Protein AF-A0A6C0AZG7-F1 (afdb_monomer_lite)

Sequence (90 aa):
MANRVEQLKDIQKNALELFERKNADYGDAFAKYGLVGVLMRIEDKIQRCLSITKSGIQLVNDEALEDTLLDLHNYAAMGLMLKRETPQFF

Organism: NCBI:txid1070528

Secondary structure (DSSP, 8-state):
---HHHHHHHHHHHHHHHHHHHHHHHGGGGGTTHHHHHHHHHHHHHHHHHHHHHTT--SSHHHHHHHHHHHHHHHHHHHHHHHHH-TT--

Radius of gyration: 14.95 Å; chains: 1; bounding box: 36×34×35 Å

pLDDT: mean 85.1, std 13.91, range [49.28, 97.44]

InterPro domains:
  IPR011630 Nucleotide modification associated domain 1 [PF07659] (22-81)

Structure (mmCIF, N/CA/C/O backbone):
data_AF-A0A6C0AZG7-F1
#
_entry.id   AF-A0A6C0AZG7-F1
#
loop_
_atom_site.group_PDB
_atom_site.id
_atom_site.type_symbol
_atom_site.label_atom_id
_atom_site.label_alt_id
_atom_site.label_comp_id
_atom_site.label_asym_id
_atom_site.label_entity_id
_atom_site.label_seq_id
_atom_site.pdbx_PDB_ins_code
_atom_site.Cartn_x
_atom_site.Cartn_y
_atom_site.Cartn_z
_atom_site.occupancy
_atom_site.B_iso_or_equiv
_atom_site.auth_seq_id
_atom_site.auth_comp_id
_atom_site.auth_asym_id
_atom_site.auth_atom_id
_atom_site.pdbx_PDB_model_num
ATOM 1 N N . MET A 1 1 ? -13.252 -22.756 11.594 1.00 59.81 1 MET A N 1
ATOM 2 C CA . MET A 1 1 ? -12.159 -21.761 11.509 1.00 59.81 1 MET A CA 1
ATOM 3 C C . MET A 1 1 ? -12.177 -21.171 10.116 1.00 59.81 1 MET A C 1
ATOM 5 O O . MET A 1 1 ? -12.294 -21.938 9.170 1.00 59.81 1 MET A O 1
ATOM 9 N N . ALA A 1 2 ? -12.106 -19.850 9.981 1.00 69.88 2 ALA A N 1
ATOM 10 C CA . ALA A 1 2 ? -11.994 -19.240 8.662 1.00 69.88 2 ALA A CA 1
ATOM 11 C C . ALA A 1 2 ? -10.638 -19.601 8.031 1.00 69.88 2 ALA A C 1
ATOM 13 O O . ALA A 1 2 ? -9.607 -19.565 8.708 1.00 69.88 2 ALA A O 1
ATOM 14 N N . ASN A 1 3 ? -10.646 -19.982 6.754 1.00 92.88 3 ASN A N 1
ATOM 15 C CA . ASN A 1 3 ? -9.433 -20.300 6.013 1.00 92.88 3 ASN A CA 1
ATOM 16 C C . ASN A 1 3 ? -8.652 -19.000 5.759 1.00 92.88 3 ASN A C 1
ATOM 18 O O . ASN A 1 3 ? -9.100 -18.145 5.000 1.00 92.88 3 ASN A O 1
ATOM 22 N N . ARG A 1 4 ? -7.491 -18.843 6.408 1.00 93.31 4 ARG A N 1
ATOM 23 C CA . ARG A 1 4 ? -6.666 -17.626 6.308 1.00 93.31 4 ARG A CA 1
ATOM 24 C C . ARG A 1 4 ? -6.185 -17.344 4.887 1.00 93.31 4 ARG A C 1
ATOM 26 O O . ARG A 1 4 ? -6.023 -16.183 4.534 1.00 93.31 4 ARG A O 1
ATOM 33 N N . VAL A 1 5 ? -5.986 -18.386 4.080 1.00 95.81 5 VAL A N 1
ATOM 34 C CA . VAL A 1 5 ? -5.595 -18.232 2.675 1.00 95.81 5 VAL A CA 1
ATOM 35 C C . VAL A 1 5 ? -6.740 -17.631 1.866 1.00 95.81 5 VAL A C 1
ATOM 37 O O . VAL A 1 5 ? -6.501 -16.711 1.096 1.00 95.81 5 VAL A O 1
ATOM 40 N N . GLU A 1 6 ? -7.976 -18.091 2.074 1.00 96.38 6 GLU A N 1
ATOM 41 C CA . GLU A 1 6 ? -9.144 -17.519 1.386 1.00 96.38 6 GLU A CA 1
ATOM 42 C C . GLU A 1 6 ? -9.397 -16.072 1.819 1.00 96.38 6 GLU A C 1
ATOM 44 O O . GLU A 1 6 ? -9.577 -15.212 0.968 1.00 96.38 6 GLU A O 1
ATOM 49 N N . GLN A 1 7 ? -9.265 -15.762 3.114 1.00 95.12 7 GLN A N 1
ATOM 50 C CA . GLN A 1 7 ? -9.346 -14.374 3.591 1.00 95.12 7 GLN A CA 1
ATOM 51 C C . GLN A 1 7 ? -8.314 -13.465 2.914 1.00 95.12 7 GLN A C 1
ATOM 53 O O . GLN A 1 7 ? -8.639 -12.357 2.499 1.00 95.12 7 GLN A O 1
ATOM 58 N N . LEU A 1 8 ? -7.063 -13.924 2.794 1.00 96.19 8 LEU A N 1
ATOM 59 C CA . LEU A 1 8 ? -6.022 -13.144 2.132 1.00 96.19 8 LEU A CA 1
ATOM 60 C C . LEU A 1 8 ? -6.303 -12.975 0.632 1.00 96.19 8 LEU A C 1
ATOM 62 O O . LEU A 1 8 ? -6.062 -11.892 0.107 1.00 96.19 8 LEU A O 1
ATOM 66 N N . LYS A 1 9 ? -6.823 -14.004 -0.048 1.00 96.81 9 LYS A N 1
ATOM 67 C CA . LYS A 1 9 ? -7.217 -13.911 -1.463 1.00 96.81 9 LYS A CA 1
ATOM 68 C C . LYS A 1 9 ? -8.321 -12.879 -1.679 1.00 96.81 9 LYS A C 1
ATOM 70 O O . LYS A 1 9 ? -8.211 -12.081 -2.604 1.00 96.81 9 LYS A O 1
ATOM 75 N N . ASP A 1 10 ? -9.337 -12.867 -0.820 1.00 96.69 10 ASP A N 1
ATOM 76 C CA . ASP A 1 10 ? -10.420 -11.882 -0.894 1.00 96.69 10 ASP A CA 1
ATOM 77 C C . ASP A 1 10 ? -9.881 -10.457 -0.699 1.00 96.69 10 ASP A C 1
ATOM 79 O O . ASP A 1 10 ? -10.189 -9.560 -1.483 1.00 96.69 10 ASP A O 1
ATOM 83 N N . ILE A 1 11 ? -8.986 -10.256 0.276 1.00 96.75 11 ILE A N 1
ATOM 84 C CA . ILE A 1 11 ? -8.315 -8.964 0.495 1.00 96.75 11 ILE A CA 1
ATOM 85 C C . ILE A 1 11 ? -7.487 -8.555 -0.730 1.00 96.75 11 ILE A C 1
ATOM 87 O O . ILE A 1 11 ? -7.560 -7.407 -1.160 1.00 96.75 11 ILE A O 1
ATOM 91 N N . GLN A 1 12 ? -6.713 -9.476 -1.311 1.00 97.44 12 GLN A N 1
ATOM 92 C CA . GLN A 1 12 ? -5.906 -9.210 -2.506 1.00 97.44 12 GLN A CA 1
ATOM 93 C C . GLN A 1 12 ? -6.769 -8.839 -3.712 1.00 97.44 12 GLN A C 1
ATOM 95 O O . GLN A 1 12 ? -6.396 -7.951 -4.475 1.00 97.44 12 GLN A O 1
ATOM 100 N N . LYS A 1 13 ? -7.928 -9.486 -3.871 1.00 97.44 13 LYS A N 1
ATOM 101 C CA . LYS A 1 13 ? -8.895 -9.145 -4.914 1.00 97.44 13 LYS A CA 1
ATOM 102 C C . LYS A 1 13 ? -9.410 -7.715 -4.734 1.00 97.44 13 LYS A C 1
ATOM 104 O O . LYS A 1 13 ? -9.327 -6.925 -5.669 1.00 97.44 13 LYS A O 1
ATOM 109 N N . ASN A 1 14 ? -9.853 -7.359 -3.529 1.00 96.31 14 ASN A N 1
ATOM 110 C CA . ASN A 1 14 ? -10.332 -6.006 -3.227 1.00 96.31 14 ASN A CA 1
ATOM 111 C C . ASN A 1 14 ? -9.227 -4.954 -3.421 1.00 96.31 14 ASN A C 1
ATOM 113 O O . ASN A 1 14 ? -9.468 -3.873 -3.958 1.00 96.31 14 ASN A O 1
ATOM 117 N N . ALA A 1 15 ? -7.999 -5.272 -3.006 1.00 97.12 15 ALA A N 1
ATOM 118 C CA . ALA A 1 15 ? -6.845 -4.401 -3.183 1.00 97.12 15 ALA A CA 1
ATOM 119 C C . ALA A 1 15 ? -6.524 -4.179 -4.671 1.00 97.12 15 ALA A C 1
ATOM 121 O O . ALA A 1 15 ? -6.258 -3.042 -5.065 1.00 97.12 15 ALA A O 1
ATOM 122 N N . LEU A 1 16 ? -6.613 -5.222 -5.504 1.00 97.19 16 LEU A N 1
ATOM 123 C CA . LEU A 1 16 ? -6.432 -5.113 -6.951 1.00 97.19 16 LEU A CA 1
ATOM 124 C C . LEU A 1 16 ? -7.503 -4.218 -7.587 1.00 97.19 16 LEU A C 1
ATOM 126 O O . LEU A 1 16 ? -7.147 -3.281 -8.293 1.00 97.19 16 LEU A O 1
ATOM 130 N N . GLU A 1 17 ? -8.784 -4.434 -7.280 1.00 96.62 17 GLU A N 1
ATOM 131 C CA . GLU A 1 17 ? -9.884 -3.593 -7.786 1.00 96.62 17 GLU A CA 1
ATOM 132 C C . GLU A 1 17 ? -9.699 -2.115 -7.380 1.00 96.62 17 GLU A C 1
ATOM 134 O O . GLU A 1 17 ? -9.901 -1.192 -8.176 1.00 96.62 17 GLU A O 1
ATOM 139 N N . LEU A 1 18 ? -9.254 -1.870 -6.141 1.00 94.94 18 LEU A N 1
ATOM 140 C CA . LEU A 1 18 ? -8.923 -0.531 -5.654 1.00 94.94 18 LEU A CA 1
ATOM 141 C C . LEU A 1 18 ? -7.744 0.088 -6.419 1.00 94.94 18 LEU A C 1
ATOM 143 O O . LEU A 1 18 ? -7.785 1.280 -6.738 1.00 94.94 18 LEU A O 1
ATOM 147 N N . PHE A 1 19 ? -6.696 -0.696 -6.681 1.00 95.38 19 PHE A N 1
ATOM 148 C CA . PHE A 1 19 ? -5.534 -0.257 -7.449 1.00 95.38 19 PHE A CA 1
ATOM 149 C C . PHE A 1 19 ? -5.929 0.094 -8.881 1.00 95.38 19 PHE A C 1
ATOM 151 O O . PHE A 1 19 ? -5.602 1.188 -9.324 1.00 95.38 19 PHE A O 1
ATOM 158 N N . GLU A 1 20 ? -6.673 -0.769 -9.575 1.00 95.31 20 GLU A N 1
ATOM 159 C CA . GLU A 1 20 ? -7.130 -0.533 -10.950 1.00 95.31 20 GLU A CA 1
ATOM 160 C C . GLU A 1 20 ? -7.909 0.778 -11.064 1.00 95.31 20 GLU A C 1
ATOM 162 O O . GLU A 1 20 ? -7.601 1.607 -11.921 1.00 95.31 20 GLU A O 1
ATOM 167 N N . ARG A 1 21 ? -8.857 1.011 -10.147 1.00 94.62 21 ARG A N 1
ATOM 168 C CA . ARG A 1 21 ? -9.628 2.258 -10.094 1.00 94.62 21 ARG A CA 1
ATOM 169 C C . ARG A 1 21 ? -8.723 3.478 -9.901 1.00 94.62 21 ARG A C 1
ATOM 171 O O . ARG A 1 21 ? -8.782 4.414 -10.689 1.00 94.62 21 ARG A O 1
ATOM 178 N N . LYS A 1 22 ? -7.846 3.458 -8.891 1.00 90.94 22 LYS A N 1
ATOM 179 C CA . LYS A 1 22 ? -6.941 4.589 -8.610 1.00 90.94 22 LYS A CA 1
ATOM 180 C C . LYS A 1 22 ? -5.924 4.813 -9.729 1.00 90.94 22 LYS A C 1
ATOM 182 O O . LYS A 1 22 ? -5.590 5.954 -10.030 1.00 90.94 22 LYS A O 1
ATOM 187 N N . ASN A 1 23 ? -5.425 3.747 -10.342 1.00 91.75 23 ASN A N 1
ATOM 1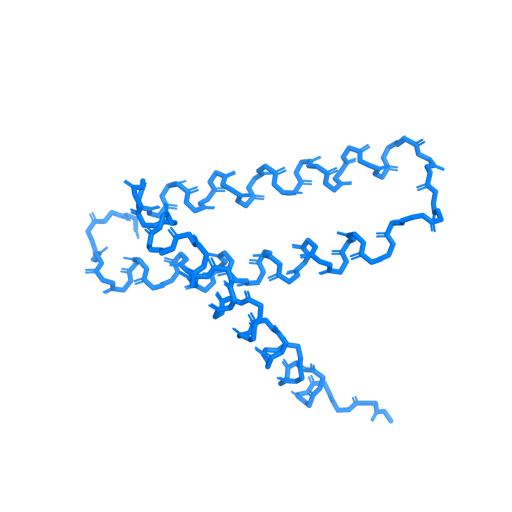88 C CA . ASN A 1 23 ? -4.472 3.838 -11.437 1.00 91.75 23 ASN A CA 1
ATOM 189 C C . ASN A 1 23 ? -5.136 4.370 -12.714 1.00 91.75 23 ASN A C 1
ATOM 191 O O . ASN A 1 23 ? -4.497 5.096 -13.466 1.00 91.75 23 ASN A O 1
ATOM 195 N N . ALA A 1 24 ? -6.422 4.091 -12.942 1.00 90.75 24 ALA A N 1
ATOM 196 C CA . ALA A 1 24 ? -7.180 4.737 -14.010 1.00 90.75 24 ALA A CA 1
ATOM 197 C C . ALA A 1 24 ? -7.333 6.254 -13.777 1.00 90.75 24 ALA A C 1
ATOM 199 O O . ALA A 1 24 ? -7.221 7.028 -14.726 1.00 90.75 24 ALA A O 1
ATOM 200 N N . ASP A 1 25 ? -7.526 6.679 -12.522 1.00 87.25 25 ASP A N 1
ATOM 201 C CA . ASP A 1 25 ? -7.701 8.094 -12.162 1.00 87.25 25 ASP A CA 1
ATOM 202 C C . ASP A 1 25 ? -6.388 8.901 -12.202 1.00 87.25 25 ASP A C 1
ATOM 204 O O . ASP A 1 25 ? -6.378 10.065 -12.610 1.00 87.25 25 ASP A O 1
ATOM 208 N N . TYR A 1 26 ? -5.275 8.307 -11.756 1.00 83.00 26 TYR A N 1
ATOM 209 C CA . TYR A 1 26 ? -4.003 9.013 -11.540 1.00 83.00 26 TYR A CA 1
ATOM 210 C C . TYR A 1 26 ? -2.852 8.553 -12.450 1.00 83.00 26 TYR A C 1
ATOM 212 O O . TYR A 1 26 ? -1.804 9.206 -12.469 1.00 83.00 26 TYR A O 1
ATOM 220 N N . GLY A 1 27 ? -3.016 7.456 -13.194 1.00 84.38 27 GLY A N 1
ATOM 221 C CA . GLY A 1 27 ? -1.942 6.798 -13.944 1.00 84.38 27 GLY A CA 1
ATOM 222 C C . GLY A 1 27 ? -0.770 6.369 -13.053 1.00 84.38 27 GLY A C 1
ATOM 223 O O . GLY A 1 27 ? -0.889 6.286 -11.828 1.00 84.38 27 GLY A O 1
ATOM 224 N N . ASP A 1 28 ? 0.412 6.221 -13.658 1.00 85.19 28 ASP A N 1
ATOM 225 C CA . ASP A 1 28 ? 1.681 5.894 -12.981 1.00 85.19 28 ASP A CA 1
ATOM 226 C C . ASP A 1 28 ? 2.237 7.034 -12.097 1.00 85.19 28 ASP A C 1
ATOM 228 O O . ASP A 1 28 ? 3.445 7.179 -11.890 1.00 85.19 28 ASP A O 1
ATOM 232 N N . ALA A 1 29 ? 1.376 7.872 -11.515 1.00 86.06 29 ALA A N 1
ATOM 233 C CA . ALA A 1 29 ? 1.782 8.939 -10.606 1.00 86.06 29 ALA A CA 1
ATOM 234 C C . ALA A 1 29 ? 2.603 8.425 -9.407 1.00 86.06 29 ALA A C 1
ATOM 236 O O . ALA A 1 29 ? 3.426 9.169 -8.867 1.00 86.06 29 ALA A O 1
ATOM 237 N N . PHE A 1 30 ? 2.413 7.163 -8.999 1.00 84.19 30 PHE A N 1
ATOM 238 C CA . PHE A 1 30 ? 3.191 6.534 -7.928 1.00 84.19 30 PHE A CA 1
ATOM 239 C C . PHE A 1 30 ? 4.664 6.302 -8.313 1.00 84.19 30 PHE A C 1
ATOM 241 O O . PHE A 1 30 ? 5.526 6.326 -7.436 1.00 84.19 30 PHE A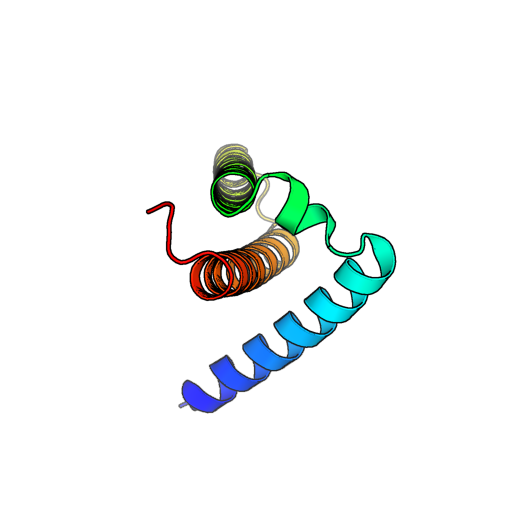 O 1
ATOM 248 N N . ALA A 1 31 ? 4.972 6.146 -9.605 1.00 86.75 31 ALA A N 1
ATOM 249 C CA . ALA A 1 31 ? 6.321 5.898 -10.110 1.00 86.75 31 ALA A CA 1
ATOM 250 C C . ALA A 1 31 ? 7.180 7.171 -10.206 1.00 86.75 31 ALA A C 1
ATOM 252 O O . ALA A 1 31 ? 8.406 7.090 -10.265 1.00 86.75 31 ALA A O 1
ATOM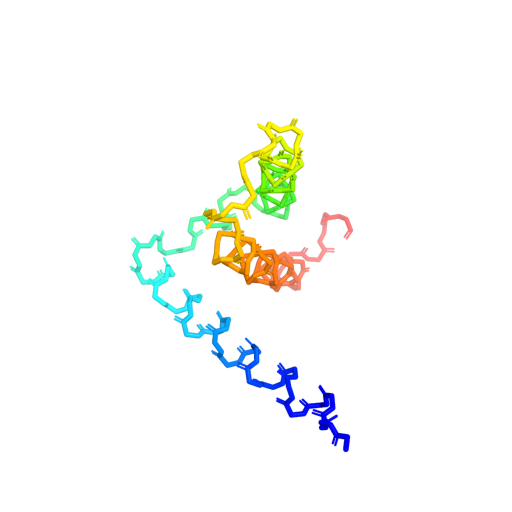 253 N N . LYS A 1 32 ? 6.560 8.362 -10.174 1.00 86.62 32 LYS A N 1
ATOM 254 C CA . LYS A 1 32 ? 7.218 9.661 -10.421 1.00 86.62 32 LYS A CA 1
ATOM 255 C C . LYS A 1 32 ? 8.480 9.905 -9.583 1.00 86.62 32 LYS A C 1
ATOM 257 O O . LYS A 1 32 ? 9.424 10.522 -10.066 1.00 86.62 32 LYS A O 1
ATOM 262 N N . TYR A 1 33 ? 8.480 9.459 -8.330 1.00 86.31 33 TYR A N 1
ATOM 263 C CA . TYR A 1 33 ? 9.601 9.625 -7.394 1.00 86.31 33 TYR A CA 1
ATOM 264 C C . TYR A 1 33 ? 10.281 8.288 -7.056 1.00 86.31 33 TYR A C 1
ATOM 266 O O . TYR A 1 33 ? 10.998 8.182 -6.058 1.00 86.31 33 TYR A O 1
ATOM 274 N N . GLY A 1 34 ? 10.036 7.258 -7.870 1.00 89.44 34 GLY A N 1
ATOM 275 C CA . GLY A 1 34 ? 10.546 5.909 -7.664 1.00 89.44 34 GLY A CA 1
ATOM 276 C C . GLY A 1 34 ? 10.134 5.301 -6.320 1.00 89.44 34 GLY A C 1
ATOM 277 O O . GLY A 1 34 ? 9.168 5.720 -5.676 1.00 89.44 34 GLY A O 1
ATOM 278 N N . LEU A 1 35 ? 10.908 4.307 -5.877 1.00 91.31 35 LEU A N 1
ATOM 279 C CA . LEU A 1 35 ? 10.673 3.589 -4.622 1.00 91.31 35 LEU A CA 1
ATOM 280 C C . LEU A 1 35 ? 10.622 4.525 -3.401 1.00 91.31 35 LEU A C 1
ATOM 282 O O . LEU A 1 35 ? 9.791 4.333 -2.517 1.00 91.31 35 LEU A O 1
ATOM 286 N N . VAL A 1 36 ? 11.460 5.567 -3.368 1.00 91.31 36 VAL A N 1
ATOM 287 C CA . VAL A 1 36 ? 11.486 6.552 -2.270 1.00 91.31 36 VAL A CA 1
ATOM 288 C C . VAL A 1 36 ? 10.141 7.269 -2.139 1.00 91.31 36 VAL A C 1
ATOM 290 O O . VAL A 1 36 ? 9.627 7.410 -1.031 1.00 91.31 36 VAL A O 1
ATOM 293 N N . GLY A 1 37 ? 9.530 7.658 -3.261 1.00 92.19 37 GLY A N 1
ATOM 294 C CA . GLY A 1 37 ? 8.196 8.257 -3.262 1.00 92.19 37 GLY A CA 1
ATOM 295 C C . GLY A 1 37 ? 7.131 7.348 -2.661 1.00 92.19 37 GLY A C 1
ATOM 296 O O . GLY A 1 37 ? 6.294 7.805 -1.885 1.00 92.19 37 GLY A O 1
ATOM 297 N N . VAL A 1 38 ? 7.183 6.055 -2.982 1.00 93.94 38 VAL A N 1
ATOM 298 C CA . VAL A 1 38 ? 6.266 5.056 -2.420 1.00 93.94 38 VAL A CA 1
ATOM 299 C C . VAL A 1 38 ? 6.467 4.906 -0.908 1.00 93.94 38 VAL A C 1
ATOM 301 O O . VAL A 1 38 ? 5.486 4.905 -0.166 1.00 93.94 38 VAL A O 1
ATOM 304 N N . LEU A 1 39 ? 7.716 4.847 -0.434 1.00 94.25 39 LEU A N 1
ATOM 305 C CA . LEU A 1 39 ? 8.025 4.757 1.000 1.00 94.25 39 LEU A CA 1
ATOM 306 C C . LEU A 1 39 ? 7.527 5.980 1.781 1.00 94.25 39 LEU A C 1
ATOM 308 O O . LEU A 1 39 ? 6.932 5.818 2.844 1.00 94.25 39 LEU A O 1
ATOM 312 N N . MET A 1 40 ? 7.683 7.188 1.233 1.00 94.00 40 MET A N 1
ATOM 313 C CA . MET A 1 40 ? 7.124 8.401 1.842 1.00 94.00 40 MET A CA 1
ATOM 314 C C . MET A 1 40 ? 5.594 8.342 1.953 1.00 94.00 40 MET A C 1
ATOM 316 O O . MET A 1 40 ? 5.027 8.715 2.974 1.00 94.00 40 MET A O 1
ATOM 320 N N . ARG A 1 41 ? 4.898 7.827 0.929 1.00 93.25 41 ARG A N 1
ATOM 321 C CA . ARG A 1 41 ? 3.432 7.678 0.978 1.00 93.25 41 ARG A CA 1
ATOM 322 C C . ARG A 1 41 ? 2.978 6.665 2.028 1.00 93.25 41 ARG A C 1
ATOM 324 O O . ARG A 1 41 ? 1.932 6.868 2.646 1.00 93.25 41 ARG A O 1
ATOM 331 N N . ILE A 1 42 ? 3.751 5.598 2.231 1.00 95.19 42 ILE A N 1
ATOM 332 C CA . ILE A 1 42 ? 3.536 4.635 3.319 1.00 95.19 42 ILE A CA 1
ATOM 333 C C . ILE A 1 42 ? 3.666 5.336 4.674 1.00 95.19 42 ILE A C 1
ATOM 335 O O . ILE A 1 42 ? 2.775 5.204 5.514 1.00 95.19 42 ILE A O 1
ATOM 339 N N . GLU A 1 43 ? 4.733 6.112 4.871 1.00 94.75 43 GLU A N 1
ATOM 340 C CA . GLU A 1 43 ? 4.956 6.874 6.102 1.00 94.75 43 GLU A CA 1
ATOM 341 C C . GLU A 1 43 ? 3.792 7.833 6.393 1.00 94.75 43 GLU A C 1
ATOM 343 O O . GLU A 1 43 ? 3.200 7.754 7.472 1.00 94.75 43 GLU A O 1
ATOM 348 N N . ASP A 1 44 ? 3.389 8.657 5.420 1.00 92.12 44 ASP A N 1
ATOM 349 C CA . ASP A 1 44 ? 2.271 9.603 5.556 1.00 92.12 44 ASP A CA 1
ATOM 350 C C . ASP A 1 44 ? 0.974 8.915 6.015 1.00 92.12 44 ASP A C 1
ATOM 352 O O . ASP A 1 44 ? 0.231 9.427 6.862 1.00 92.12 44 ASP A O 1
ATOM 356 N N . LYS A 1 45 ? 0.684 7.736 5.452 1.00 90.75 45 LYS A N 1
ATOM 357 C CA . LYS A 1 45 ? -0.513 6.950 5.775 1.00 90.75 45 LYS A CA 1
ATOM 358 C C . LYS A 1 45 ? -0.452 6.375 7.187 1.00 90.75 45 LYS A C 1
ATOM 360 O O . LYS A 1 45 ? -1.431 6.493 7.924 1.00 90.75 45 LYS A O 1
ATOM 365 N N . ILE A 1 46 ? 0.696 5.832 7.590 1.00 90.88 46 ILE A N 1
ATOM 366 C CA . ILE A 1 46 ? 0.910 5.328 8.952 1.00 90.88 46 ILE A CA 1
ATOM 367 C C . ILE A 1 46 ? 0.766 6.463 9.971 1.00 90.88 46 ILE A C 1
ATOM 369 O O . ILE A 1 46 ? 0.036 6.313 10.952 1.00 90.88 46 ILE A O 1
ATOM 373 N N . GLN A 1 47 ? 1.402 7.615 9.734 1.00 88.75 47 GLN A N 1
ATOM 374 C CA . GLN A 1 47 ? 1.324 8.759 10.647 1.00 88.75 47 GLN A CA 1
ATOM 375 C C . GLN A 1 47 ? -0.111 9.268 10.807 1.00 88.75 47 GLN A C 1
ATOM 377 O O . GLN A 1 47 ? -0.535 9.584 11.921 1.00 88.75 47 GLN A O 1
ATOM 382 N N . ARG A 1 48 ? -0.901 9.282 9.724 1.00 84.00 48 ARG A N 1
ATOM 383 C CA . ARG A 1 48 ? -2.324 9.637 9.788 1.00 84.00 48 ARG A CA 1
ATOM 384 C C . ARG A 1 48 ? -3.115 8.680 10.677 1.00 84.00 48 ARG A C 1
ATOM 386 O O . ARG A 1 48 ? -3.851 9.155 11.541 1.00 84.00 48 ARG A O 1
ATOM 393 N N . CYS A 1 49 ? -2.938 7.368 10.513 1.00 81.81 49 CYS A N 1
ATOM 394 C CA . CYS A 1 49 ? -3.584 6.382 11.383 1.00 81.81 49 CYS A CA 1
ATOM 395 C C . CYS A 1 49 ? -3.206 6.596 12.849 1.00 81.81 49 CYS A C 1
ATOM 397 O O . CYS A 1 49 ? -4.084 6.687 13.701 1.00 81.81 49 CYS A O 1
ATOM 399 N N . LEU A 1 50 ? -1.913 6.754 13.144 1.00 80.88 50 LEU A N 1
ATOM 400 C CA . LEU A 1 50 ? -1.431 6.962 14.511 1.00 80.88 50 LEU A CA 1
ATOM 401 C C . LEU A 1 50 ? -1.954 8.263 15.135 1.00 80.88 50 LEU A C 1
ATOM 403 O O . L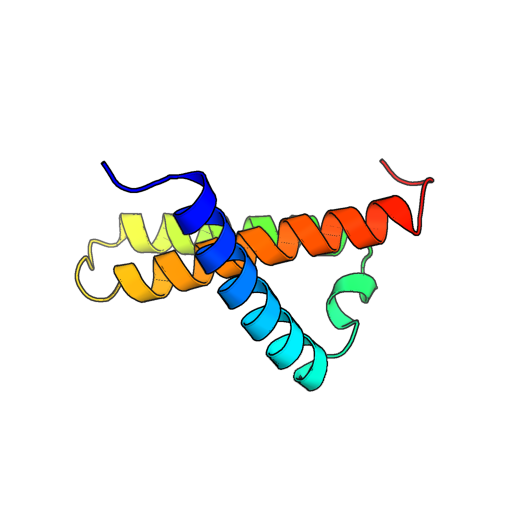EU A 1 50 ? -2.202 8.305 16.342 1.00 80.88 50 LEU A O 1
ATOM 407 N N . SER A 1 51 ? -2.130 9.321 14.339 1.00 73.94 51 SER A N 1
ATOM 408 C CA . SER A 1 51 ? -2.706 10.579 14.815 1.00 73.94 51 SER A CA 1
ATOM 409 C C . SER A 1 51 ? -4.186 10.436 15.168 1.00 73.94 51 SER A C 1
ATOM 411 O O . SER A 1 51 ? -4.610 10.979 16.185 1.00 73.94 51 SER A O 1
ATOM 413 N N . ILE A 1 52 ? -4.963 9.703 14.367 1.00 67.38 52 ILE A N 1
ATOM 414 C CA . ILE A 1 52 ? -6.393 9.464 14.617 1.00 67.38 52 ILE A CA 1
ATOM 415 C C . ILE A 1 52 ? -6.587 8.664 15.914 1.00 67.38 52 ILE A C 1
ATOM 417 O O . ILE A 1 52 ? -7.425 9.023 16.744 1.00 67.38 52 ILE A O 1
ATOM 421 N N . THR A 1 53 ? -5.756 7.644 16.154 1.00 60.44 53 THR A N 1
ATOM 422 C CA . THR A 1 53 ? -5.830 6.807 17.364 1.00 60.44 53 THR A CA 1
ATOM 423 C C . THR A 1 53 ? -5.567 7.595 18.656 1.00 60.44 53 THR A C 1
ATOM 425 O O . THR A 1 53 ? -6.086 7.235 19.710 1.00 60.44 53 THR A O 1
ATOM 428 N N . LYS A 1 54 ? -4.803 8.697 18.601 1.00 60.59 54 LYS A N 1
ATOM 429 C CA . LYS A 1 54 ? -4.525 9.557 19.769 1.00 60.59 54 LYS A CA 1
ATOM 430 C C . LYS A 1 54 ? -5.676 10.503 20.132 1.00 60.59 54 LYS A C 1
ATOM 432 O O . LYS A 1 54 ? -5.732 10.954 21.272 1.00 60.59 54 LYS A O 1
ATOM 437 N N . SER A 1 55 ? -6.581 10.807 19.201 1.00 60.59 55 SER A N 1
ATOM 438 C CA . SER A 1 55 ? -7.641 11.812 19.383 1.00 60.59 55 SER A CA 1
ATOM 439 C C . SER A 1 55 ? -8.960 11.261 19.954 1.00 60.59 55 SER A C 1
ATOM 441 O O . SER A 1 55 ? -9.896 12.030 20.144 1.00 60.59 55 SER A O 1
ATOM 443 N N . GLY A 1 56 ? -9.056 9.959 20.258 1.00 54.50 56 GLY A N 1
ATOM 444 C CA . GLY A 1 56 ? -10.176 9.374 21.020 1.00 54.50 56 GLY A CA 1
ATOM 445 C C . GLY A 1 56 ? -11.526 9.255 20.292 1.00 54.50 56 GLY A C 1
ATOM 446 O O . GLY A 1 56 ? -12.515 8.865 20.907 1.00 54.50 56 GLY A O 1
ATOM 447 N N . ILE A 1 57 ? -11.602 9.556 18.992 1.00 55.03 57 ILE A N 1
ATOM 448 C CA . ILE A 1 57 ? -12.835 9.437 18.195 1.00 55.03 57 ILE A CA 1
ATOM 449 C C . ILE A 1 57 ? -12.919 8.005 17.666 1.00 55.03 57 ILE A C 1
ATOM 451 O O . ILE A 1 57 ? -12.317 7.695 16.652 1.00 55.03 57 ILE A O 1
ATOM 455 N N . GLN A 1 58 ? -13.607 7.112 18.374 1.00 54.69 58 GLN A N 1
ATOM 456 C CA . GLN A 1 58 ? -13.517 5.658 18.160 1.00 54.69 58 GLN A CA 1
ATOM 457 C C . GLN A 1 58 ? -14.591 5.073 17.215 1.00 54.69 58 GLN A C 1
ATOM 459 O O . GLN A 1 58 ? -14.571 3.881 16.948 1.00 54.69 58 GLN A O 1
ATOM 464 N N . LEU A 1 59 ? -15.515 5.889 16.690 1.00 49.28 59 LEU A N 1
ATOM 465 C CA . LEU A 1 59 ? -16.709 5.413 15.960 1.00 49.28 59 LEU A CA 1
ATOM 466 C C . LEU A 1 59 ? -16.673 5.597 14.430 1.00 49.28 59 LEU A C 1
ATOM 468 O O . LEU A 1 59 ? -17.523 5.045 13.745 1.00 49.28 59 LEU A O 1
ATOM 472 N N . VAL A 1 60 ? -15.704 6.342 13.885 1.00 52.12 60 VAL A N 1
ATOM 473 C CA . VAL A 1 60 ? -15.562 6.607 12.429 1.00 52.12 60 VAL A CA 1
ATOM 474 C C . VAL A 1 60 ? -14.315 5.901 11.848 1.00 52.12 60 VAL A C 1
ATOM 476 O O . VAL A 1 60 ? -13.943 6.102 10.698 1.00 52.12 60 VAL A O 1
ATOM 479 N N . ASN A 1 61 ? -13.636 5.069 12.647 1.00 59.66 61 ASN A N 1
ATOM 480 C CA . ASN A 1 61 ? -12.257 4.649 12.372 1.00 59.66 61 ASN A CA 1
ATOM 481 C C . ASN A 1 61 ? -12.092 3.297 11.683 1.00 59.66 61 ASN A C 1
ATOM 483 O O . ASN A 1 61 ? -11.024 3.083 11.123 1.00 59.66 61 ASN A O 1
ATOM 487 N N . ASP A 1 62 ? -13.072 2.395 11.726 1.00 65.81 62 ASP A N 1
ATOM 488 C CA . ASP A 1 62 ? -12.851 1.029 11.230 1.00 65.81 62 ASP A CA 1
ATOM 489 C C . ASP A 1 62 ? -12.756 0.992 9.700 1.00 65.81 62 ASP A C 1
ATOM 491 O O . ASP A 1 62 ? -11.781 0.465 9.171 1.00 65.81 62 ASP A O 1
ATOM 495 N N . GLU A 1 63 ? -13.677 1.658 8.994 1.00 73.69 63 GLU A N 1
ATOM 496 C CA . GLU A 1 63 ? -13.630 1.795 7.528 1.00 73.69 63 GLU A CA 1
ATOM 497 C C . GLU A 1 63 ? -12.386 2.586 7.087 1.00 73.69 63 GLU A C 1
ATOM 499 O O . GLU A 1 63 ? -11.648 2.167 6.200 1.00 73.69 63 GLU A O 1
ATOM 504 N N . ALA A 1 64 ? -12.065 3.679 7.790 1.00 78.69 64 ALA A N 1
ATOM 505 C CA . ALA A 1 64 ? -10.881 4.487 7.498 1.00 78.69 64 ALA A CA 1
ATOM 506 C C . ALA A 1 64 ? -9.556 3.734 7.747 1.00 78.69 64 ALA A C 1
ATOM 508 O O . ALA A 1 64 ? -8.555 3.971 7.057 1.00 78.69 64 ALA A O 1
ATOM 509 N N . LEU A 1 65 ? -9.524 2.843 8.743 1.00 84.56 65 LEU A N 1
ATOM 510 C CA . LEU A 1 65 ? -8.377 1.991 9.035 1.00 84.56 65 LEU A CA 1
ATOM 511 C C . LEU A 1 65 ? -8.259 0.872 8.002 1.00 84.56 65 LEU A C 1
ATOM 513 O O . LEU A 1 65 ? -7.156 0.648 7.509 1.00 84.56 65 LEU A O 1
ATOM 517 N N . GLU A 1 66 ? -9.360 0.211 7.648 1.00 89.31 66 GLU A N 1
ATOM 518 C CA . GLU A 1 66 ? -9.394 -0.820 6.607 1.00 89.31 66 GLU A CA 1
ATOM 519 C C . GLU A 1 66 ? -8.921 -0.262 5.259 1.00 89.31 66 GLU A C 1
ATOM 521 O O . GLU A 1 66 ? -7.984 -0.805 4.669 1.00 89.31 66 GLU A O 1
ATOM 526 N N . ASP A 1 67 ? -9.452 0.889 4.841 1.00 89.56 67 ASP A N 1
ATOM 527 C CA . ASP A 1 67 ? -9.010 1.61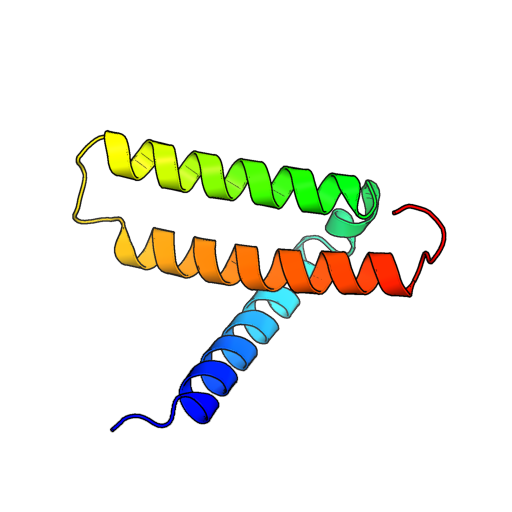1 3.646 1.00 89.56 67 ASP A CA 1
ATOM 528 C C . ASP A 1 67 ? -7.516 1.940 3.693 1.00 89.56 67 ASP A C 1
ATOM 530 O O . ASP A 1 67 ? -6.799 1.823 2.695 1.00 89.56 67 ASP A O 1
ATOM 534 N N . THR A 1 68 ? -7.013 2.346 4.863 1.00 90.94 68 THR A N 1
ATOM 535 C CA . THR A 1 68 ? -5.589 2.648 5.014 1.00 90.94 68 THR A CA 1
ATOM 536 C C . THR A 1 68 ? -4.733 1.386 4.938 1.00 90.94 68 THR A C 1
ATOM 538 O O . THR A 1 68 ? -3.671 1.414 4.318 1.00 90.94 68 THR A O 1
ATOM 541 N N . LEU A 1 69 ? -5.173 0.269 5.515 1.00 93.50 69 LEU A N 1
ATOM 542 C CA . LEU A 1 69 ? -4.468 -1.009 5.422 1.00 93.50 69 LEU A CA 1
ATOM 543 C C . LEU A 1 69 ? -4.459 -1.548 3.983 1.00 93.50 69 LEU A C 1
ATOM 545 O O . LEU A 1 69 ? -3.422 -2.043 3.534 1.00 93.50 69 LEU A O 1
ATOM 549 N N . LEU A 1 70 ? -5.557 -1.396 3.237 1.00 95.12 70 LEU A N 1
ATOM 550 C CA . LEU A 1 70 ? -5.624 -1.722 1.808 1.00 95.12 70 LEU A CA 1
ATOM 551 C C . LEU A 1 70 ? -4.700 -0.824 0.973 1.00 95.12 70 LEU A C 1
ATOM 553 O O . LEU A 1 70 ? -3.976 -1.315 0.105 1.00 95.12 70 LEU A O 1
ATOM 557 N N . ASP A 1 71 ? -4.652 0.476 1.268 1.00 93.75 71 ASP A N 1
ATOM 558 C CA . ASP A 1 71 ? -3.700 1.391 0.636 1.00 93.75 71 ASP A CA 1
ATOM 559 C C . ASP A 1 71 ? -2.254 0.964 0.904 1.00 93.75 71 ASP A C 1
ATOM 561 O O . ASP A 1 71 ? -1.445 0.919 -0.021 1.00 93.75 71 ASP A O 1
ATOM 565 N N . LEU A 1 72 ? -1.918 0.621 2.150 1.00 95.69 72 LEU A N 1
ATOM 566 C CA . LEU A 1 72 ? -0.584 0.148 2.523 1.00 95.69 72 LEU A CA 1
ATOM 567 C C . LEU A 1 72 ? -0.219 -1.166 1.816 1.00 95.69 72 LEU A C 1
ATOM 569 O O . LEU A 1 72 ? 0.919 -1.311 1.367 1.00 95.69 72 LEU A O 1
ATOM 573 N N . HIS A 1 73 ? -1.176 -2.086 1.659 1.00 97.06 73 HIS A N 1
ATOM 574 C CA . HIS A 1 73 ? -1.000 -3.306 0.867 1.00 97.06 73 HIS A CA 1
ATOM 575 C C . HIS A 1 73 ? -0.611 -2.977 -0.582 1.00 97.06 73 HIS A C 1
ATOM 577 O O . HIS A 1 73 ? 0.395 -3.480 -1.090 1.00 97.06 73 HIS A O 1
ATOM 583 N N . ASN A 1 74 ? -1.354 -2.073 -1.224 1.00 96.75 74 ASN A N 1
ATOM 584 C CA . ASN A 1 74 ? -1.073 -1.644 -2.592 1.00 96.75 74 ASN A CA 1
ATOM 585 C C . ASN A 1 74 ? 0.239 -0.861 -2.708 1.00 96.75 74 ASN A C 1
ATOM 587 O O . ASN A 1 74 ? 0.988 -1.083 -3.656 1.00 96.75 74 ASN A O 1
ATOM 591 N N . TYR A 1 75 ? 0.575 0.011 -1.753 1.00 96.12 75 TYR A N 1
ATOM 592 C CA . TYR A 1 75 ? 1.861 0.715 -1.759 1.00 96.12 75 TYR A CA 1
ATOM 593 C C . TYR A 1 75 ? 3.044 -0.247 -1.646 1.00 96.12 75 TYR A C 1
ATOM 595 O O . TYR A 1 75 ? 4.029 -0.074 -2.361 1.00 96.12 75 TYR A O 1
ATOM 603 N N . ALA A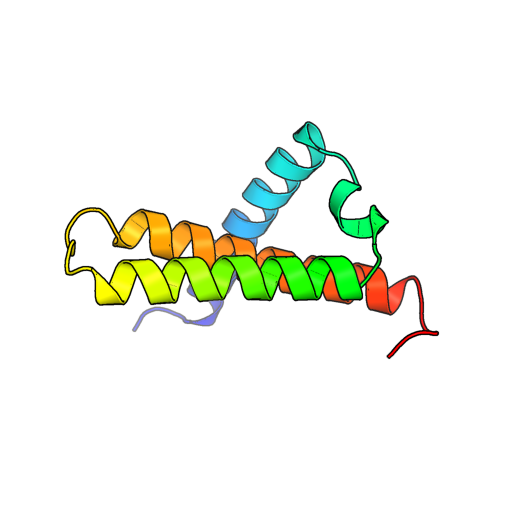 1 76 ? 2.948 -1.295 -0.827 1.00 96.56 76 ALA A N 1
ATOM 604 C CA . ALA A 1 76 ? 3.982 -2.325 -0.780 1.00 96.56 76 ALA A CA 1
ATOM 605 C C . ALA A 1 76 ? 4.124 -3.054 -2.132 1.00 96.56 76 ALA A C 1
ATOM 607 O O . ALA A 1 76 ? 5.246 -3.263 -2.603 1.00 96.56 76 ALA A O 1
ATOM 608 N N . ALA A 1 77 ? 3.005 -3.391 -2.786 1.00 96.19 77 ALA A N 1
ATOM 609 C CA . ALA A 1 77 ? 3.010 -4.008 -4.112 1.00 96.19 77 ALA A CA 1
ATOM 610 C C . ALA A 1 77 ? 3.631 -3.086 -5.178 1.00 96.19 77 ALA A C 1
ATOM 612 O O . ALA A 1 77 ? 4.523 -3.517 -5.907 1.00 96.19 77 ALA A O 1
ATOM 613 N N . MET A 1 78 ? 3.239 -1.810 -5.216 1.00 94.75 78 MET A N 1
ATOM 614 C CA . MET A 1 78 ? 3.798 -0.795 -6.118 1.00 94.75 78 MET A CA 1
ATOM 615 C C . MET A 1 78 ? 5.299 -0.581 -5.885 1.00 94.75 78 MET A C 1
ATOM 617 O O . MET A 1 78 ? 6.074 -0.509 -6.836 1.00 94.75 78 MET A O 1
ATOM 621 N N . GLY A 1 79 ? 5.747 -0.550 -4.627 1.00 94.44 79 GLY A N 1
ATOM 622 C CA . GLY A 1 79 ? 7.173 -0.478 -4.303 1.00 94.44 79 GLY A CA 1
ATOM 623 C C . GLY A 1 79 ? 7.948 -1.678 -4.851 1.00 94.44 79 GLY A C 1
ATOM 624 O O . GLY A 1 79 ? 9.047 -1.524 -5.383 1.00 94.44 79 GLY A O 1
ATOM 625 N N . LEU A 1 80 ? 7.357 -2.874 -4.791 1.00 94.62 80 LEU A N 1
ATOM 626 C CA . LEU A 1 80 ? 7.950 -4.077 -5.366 1.00 94.62 80 LEU A CA 1
ATOM 627 C C . LEU A 1 80 ? 7.971 -4.053 -6.903 1.00 94.62 80 LEU A C 1
ATOM 629 O O . LEU A 1 80 ? 8.946 -4.536 -7.480 1.00 94.62 80 LEU A O 1
ATOM 633 N N . MET A 1 81 ? 6.946 -3.495 -7.558 1.00 93.81 81 MET A N 1
ATOM 634 C CA . MET A 1 81 ? 6.935 -3.275 -9.013 1.00 93.81 81 MET A CA 1
ATOM 635 C C . MET A 1 81 ? 8.128 -2.401 -9.419 1.00 93.81 81 MET A C 1
ATOM 637 O O . MET A 1 81 ? 8.991 -2.854 -10.168 1.00 93.81 81 MET A O 1
ATOM 641 N N . LEU A 1 82 ? 8.269 -1.227 -8.793 1.00 92.25 82 LEU A N 1
ATOM 642 C CA . LEU A 1 82 ? 9.367 -0.295 -9.071 1.00 92.25 82 LEU A CA 1
ATOM 643 C C . LEU A 1 82 ? 10.744 -0.902 -8.781 1.00 92.25 82 LEU A C 1
ATOM 645 O O . LEU A 1 82 ? 11.678 -0.722 -9.562 1.00 92.25 82 LEU A O 1
ATOM 649 N N . LYS A 1 83 ? 10.880 -1.660 -7.684 1.00 90.38 83 LYS A N 1
ATOM 650 C CA . LYS A 1 83 ? 12.131 -2.354 -7.348 1.00 90.38 83 LYS A CA 1
ATOM 651 C C . LYS A 1 83 ? 12.523 -3.389 -8.408 1.00 90.38 83 LYS A C 1
ATOM 653 O O . LYS A 1 83 ? 13.705 -3.564 -8.691 1.00 90.38 83 LYS A O 1
ATOM 658 N N . ARG A 1 84 ? 11.549 -4.109 -8.971 1.00 90.62 84 ARG A N 1
ATOM 659 C CA . ARG A 1 84 ? 11.794 -5.123 -10.009 1.00 90.62 84 ARG A CA 1
ATOM 660 C C . ARG A 1 84 ? 12.117 -4.495 -11.364 1.00 90.62 84 ARG A C 1
ATOM 662 O O . ARG A 1 84 ? 12.914 -5.063 -12.102 1.00 90.62 84 ARG A O 1
ATOM 669 N N . GLU A 1 85 ? 11.533 -3.341 -11.667 1.00 88.06 85 GLU A N 1
ATOM 670 C CA . GLU A 1 85 ? 11.792 -2.579 -12.895 1.00 88.06 85 GLU A CA 1
ATOM 671 C C . GLU A 1 85 ? 13.130 -1.835 -12.861 1.00 88.06 85 GLU A C 1
ATOM 673 O O . GLU A 1 85 ? 13.794 -1.712 -13.888 1.00 88.06 85 GLU A O 1
ATOM 678 N N . THR A 1 86 ? 13.550 -1.367 -11.681 1.00 74.12 86 THR A N 1
ATOM 679 C CA . THR A 1 86 ? 14.800 -0.619 -11.492 1.00 74.12 86 THR A CA 1
ATOM 680 C C . THR A 1 86 ? 15.691 -1.318 -10.458 1.00 74.12 86 THR A C 1
ATOM 682 O O . THR A 1 86 ? 15.674 -0.950 -9.283 1.00 74.12 86 THR A O 1
ATOM 685 N N . PRO A 1 87 ? 16.532 -2.289 -10.865 1.00 63.59 87 PRO A N 1
ATOM 686 C CA . PRO A 1 87 ? 17.360 -3.076 -9.944 1.00 63.59 87 PRO A CA 1
ATOM 687 C C . PRO A 1 87 ? 18.447 -2.288 -9.190 1.00 63.59 87 PRO A C 1
ATOM 689 O O . PRO A 1 87 ? 19.226 -2.897 -8.463 1.00 63.59 87 PRO A O 1
ATOM 692 N N . GLN A 1 88 ? 18.579 -0.974 -9.412 1.00 57.81 88 GLN A N 1
ATOM 693 C CA . GLN A 1 88 ? 19.798 -0.220 -9.094 1.00 57.81 88 GLN A CA 1
ATOM 694 C C . GLN A 1 88 ? 19.716 0.811 -7.970 1.00 57.81 88 GLN A C 1
ATOM 696 O O . GLN A 1 88 ? 20.729 1.446 -7.698 1.00 57.81 88 GLN A O 1
ATOM 701 N N . PHE A 1 89 ? 18.607 0.944 -7.245 1.00 57.75 89 PHE A N 1
ATOM 702 C CA . PHE A 1 89 ? 18.607 1.767 -6.033 1.00 57.75 89 PHE A CA 1
ATOM 703 C C . PHE A 1 89 ? 17.804 1.086 -4.910 1.00 57.75 89 PHE A C 1
ATOM 705 O O . PHE A 1 89 ? 16.578 1.008 -4.976 1.00 57.75 89 PHE A O 1
ATOM 712 N N . PHE A 1 90 ? 18.568 0.640 -3.897 1.00 51.12 90 PHE A N 1
ATOM 713 C CA . PHE A 1 90 ? 18.264 -0.176 -2.701 1.00 51.12 90 PHE A CA 1
ATOM 714 C C . PHE A 1 90 ? 18.173 -1.705 -2.870 1.00 51.12 90 PHE A C 1
ATOM 716 O O . PHE A 1 90 ? 17.137 -2.253 -3.322 1.00 51.12 90 PHE A O 1
#

Foldseek 3Di:
DDDVVVVVVVLVVVLVVVCVVVCVVQPVPCPPVFLVSLVVVLVVLVVVLVVVVVVPPDPPPPVVVSVSVSVNVVSVVSSVVRCVVDVPDD